Protein AF-K1E5U3-F1 (afdb_monomer)

Solvent-accessible surface area (backbone atoms only — not comparable to full-atom values): 3883 Å² total; per-residue (Å²): 117,42,22,27,21,30,69,81,83,72,42,78,31,39,73,91,68,51,63,92,85,54,65,56,48,72,80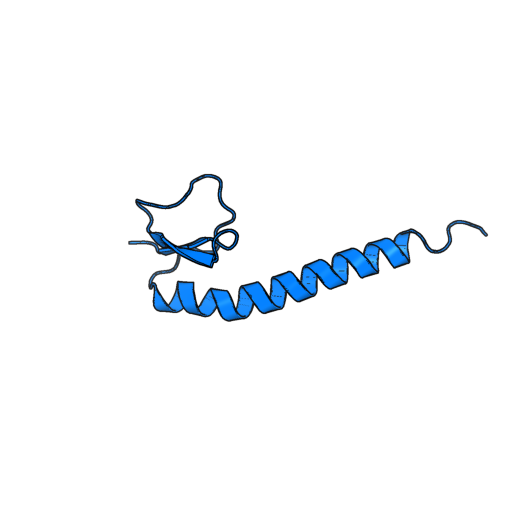,22,84,38,67,67,58,29,58,54,45,51,68,53,47,55,60,45,51,57,52,49,56,55,45,53,58,51,50,56,57,52,75,74,58,78,95,81,130

Foldseek 3Di:
DWWKQQPVVRDIDDPVGDDPPGPIDDRDPDPVVSNVVSVVVVVVVVVVVVVVVVVVVVVPPDPDD

Secondary structure (DSSP, 8-state):
--EEEETTTTEEEETTT--TTS-EEEEESSHHHHHHHHHHHHHHHHHHHHHHHHHHHHHTS----

Structure (mmCIF, N/CA/C/O backbone):
data_AF-K1E5U3-F1
#
_entry.id   AF-K1E5U3-F1
#
loop_
_atom_site.group_PDB
_atom_site.id
_atom_site.type_symbol
_atom_site.label_atom_id
_atom_site.label_alt_id
_atom_site.label_comp_id
_atom_site.label_asym_id
_atom_site.label_entity_id
_atom_site.label_seq_id
_atom_site.pdbx_PDB_ins_code
_atom_site.Cartn_x
_atom_site.Cartn_y
_atom_site.Cartn_z
_atom_site.occupancy
_atom_site.B_iso_or_equiv
_atom_site.auth_seq_id
_atom_site.auth_comp_id
_atom_site.auth_asym_id
_atom_site.auth_atom_id
_atom_site.pdbx_PDB_model_num
ATOM 1 N N . MET A 1 1 ? -13.977 2.663 10.847 1.00 72.00 1 MET A N 1
ATOM 2 C CA . MET A 1 1 ? -12.530 2.396 10.940 1.00 72.00 1 MET A CA 1
ATOM 3 C C . MET A 1 1 ? -11.968 2.455 9.539 1.00 72.00 1 MET A C 1
ATOM 5 O O . MET A 1 1 ? -12.575 1.852 8.666 1.00 72.00 1 MET A O 1
ATOM 9 N N . ALA A 1 2 ? -10.880 3.188 9.324 1.00 84.62 2 ALA A N 1
ATOM 10 C CA . ALA A 1 2 ? -10.130 3.083 8.080 1.00 84.62 2 ALA A CA 1
ATOM 11 C C . ALA A 1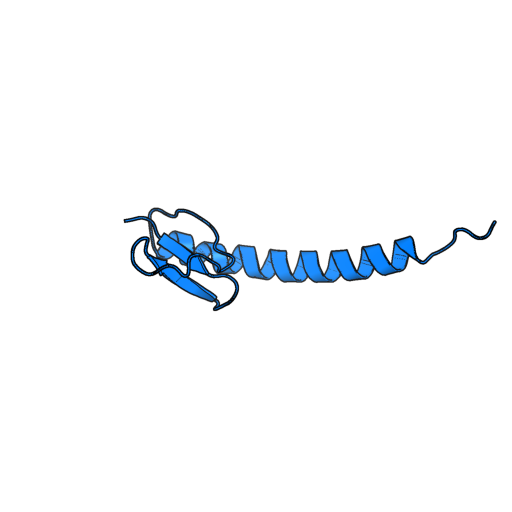 2 ? -9.114 1.941 8.199 1.00 84.62 2 ALA A C 1
ATOM 13 O O . ALA A 1 2 ? -8.543 1.722 9.272 1.00 84.62 2 ALA A O 1
ATOM 14 N N . TYR A 1 3 ? -8.910 1.232 7.098 1.00 85.69 3 TYR A N 1
ATOM 15 C CA . TYR A 1 3 ? -7.896 0.201 6.947 1.00 85.69 3 TYR A CA 1
ATOM 16 C C . TYR A 1 3 ? -6.802 0.704 6.019 1.00 85.69 3 TYR A C 1
ATOM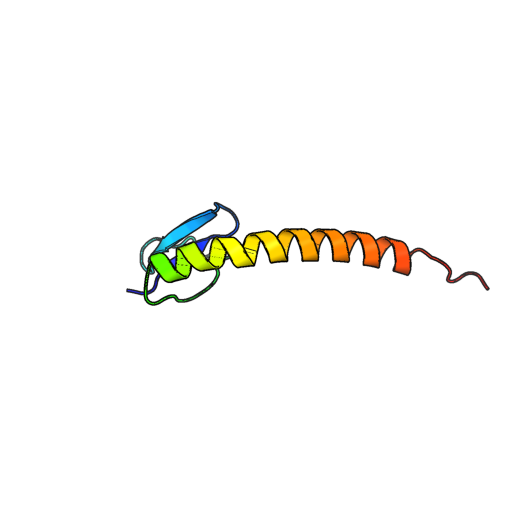 18 O O . TYR A 1 3 ? -7.056 1.391 5.029 1.00 85.69 3 TYR A O 1
ATOM 26 N N . TRP A 1 4 ? -5.576 0.344 6.338 1.00 86.38 4 TRP A N 1
ATOM 27 C CA . TRP A 1 4 ? -4.387 0.727 5.610 1.00 86.38 4 TRP A CA 1
ATOM 28 C C . TRP A 1 4 ? -3.585 -0.507 5.303 1.00 86.38 4 TRP A C 1
ATOM 30 O O . TRP A 1 4 ? -3.477 -1.407 6.124 1.00 86.38 4 TRP A O 1
ATOM 40 N N . PHE A 1 5 ? -3.027 -0.564 4.110 1.00 82.94 5 PHE A N 1
ATOM 41 C CA . PHE A 1 5 ? -2.186 -1.682 3.740 1.00 82.94 5 PHE A CA 1
ATOM 42 C C . PHE A 1 5 ? -0.731 -1.245 3.768 1.00 82.94 5 PHE A C 1
ATOM 44 O O . PHE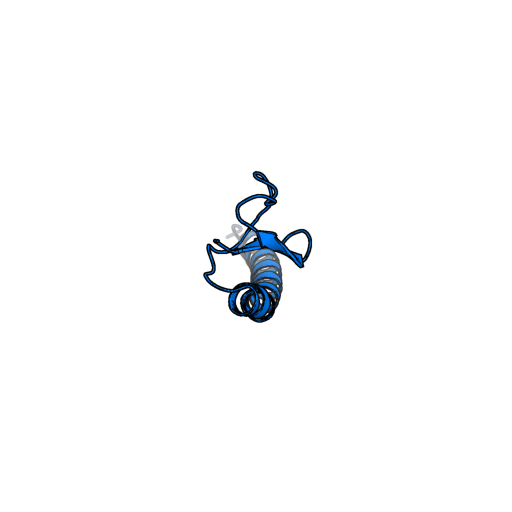 A 1 5 ? -0.342 -0.381 2.987 1.00 82.94 5 PHE A O 1
ATOM 51 N N . ASN A 1 6 ? 0.055 -1.832 4.663 1.00 83.12 6 ASN A N 1
ATOM 52 C CA . ASN A 1 6 ? 1.486 -1.602 4.758 1.00 83.12 6 ASN A CA 1
ATOM 53 C C . ASN A 1 6 ? 2.186 -2.425 3.675 1.00 83.12 6 ASN A C 1
ATOM 55 O O . ASN A 1 6 ? 2.181 -3.656 3.719 1.00 83.12 6 ASN A O 1
ATOM 59 N N . ILE A 1 7 ? 2.752 -1.748 2.675 1.00 73.38 7 ILE A N 1
ATOM 60 C CA . ILE A 1 7 ? 3.414 -2.421 1.551 1.00 73.38 7 ILE A CA 1
ATOM 61 C C . ILE A 1 7 ? 4.821 -2.911 1.905 1.00 73.38 7 ILE A C 1
ATOM 63 O O . ILE A 1 7 ? 5.328 -3.811 1.240 1.00 73.38 7 ILE A O 1
ATOM 67 N N . GLU A 1 8 ? 5.420 -2.374 2.968 1.00 74.44 8 GLU A N 1
ATOM 68 C CA . GLU A 1 8 ? 6.721 -2.798 3.487 1.00 74.44 8 GLU A CA 1
ATOM 69 C C . GLU A 1 8 ? 6.621 -4.155 4.197 1.00 74.44 8 GLU A C 1
ATOM 71 O O . GLU A 1 8 ? 7.398 -5.070 3.926 1.00 74.44 8 GLU A O 1
ATOM 76 N N . SER A 1 9 ? 5.632 -4.309 5.085 1.00 76.31 9 SER A N 1
ATOM 77 C CA . SER A 1 9 ? 5.396 -5.552 5.834 1.00 76.31 9 SER A CA 1
ATOM 78 C C . SER A 1 9 ? 4.448 -6.520 5.121 1.00 76.31 9 SER A C 1
ATOM 80 O O . SER A 1 9 ? 4.443 -7.718 5.410 1.00 76.31 9 SER A O 1
ATOM 82 N N . GLY A 1 10 ? 3.644 -6.025 4.179 1.00 76.81 10 GLY A N 1
ATOM 83 C CA . GLY A 1 10 ? 2.637 -6.801 3.465 1.00 76.81 10 GLY A CA 1
ATOM 84 C C . GLY A 1 10 ? 1.391 -7.122 4.299 1.00 76.81 10 GLY A C 1
ATOM 85 O O . GLY A 1 10 ? 0.719 -8.117 4.021 1.00 76.81 10 GLY A O 1
ATOM 86 N N . GLN A 1 11 ? 1.093 -6.327 5.330 1.00 80.50 11 GLN A N 1
ATOM 87 C CA . GLN A 1 11 ? -0.017 -6.558 6.259 1.00 80.50 11 GLN A CA 1
ATOM 88 C C . GLN A 1 11 ? -1.043 -5.420 6.232 1.00 80.50 11 GLN A C 1
ATOM 90 O O . GLN A 1 11 ?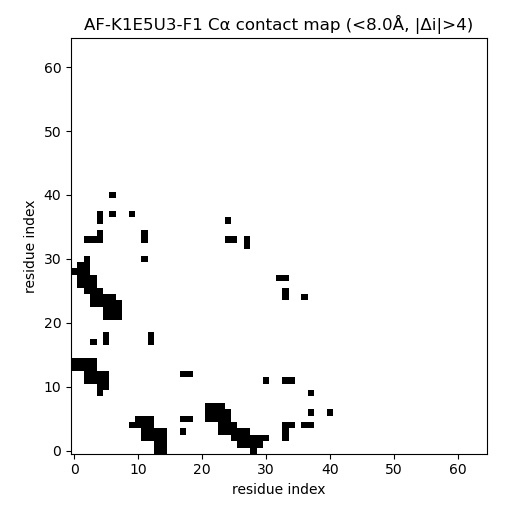 -0.707 -4.260 5.995 1.00 80.50 11 GLN A O 1
ATOM 95 N N . VAL A 1 12 ? -2.309 -5.754 6.507 1.00 84.56 12 VAL A N 1
ATOM 96 C CA . VAL A 1 12 ? -3.351 -4.748 6.744 1.00 84.56 12 VAL A CA 1
ATOM 97 C C . VAL A 1 12 ? -3.229 -4.249 8.183 1.00 84.56 12 VAL A C 1
ATOM 99 O O . VAL A 1 12 ? -3.297 -5.029 9.130 1.00 84.56 12 VAL A O 1
ATOM 102 N N . GLU A 1 13 ? -3.076 -2.943 8.340 1.00 86.56 13 GLU A N 1
ATOM 103 C CA . GLU A 1 13 ? -3.122 -2.222 9.604 1.00 86.56 13 GLU A CA 1
ATOM 104 C C . GLU A 1 13 ? -4.409 -1.384 9.677 1.00 86.56 13 GLU A C 1
ATOM 106 O O . GLU A 1 13 ? -5.024 -1.038 8.671 1.00 86.56 13 GLU A O 1
ATOM 111 N N . SER A 1 14 ? -4.868 -1.076 10.885 1.00 86.81 14 SER A N 1
ATOM 112 C CA . SER A 1 14 ? -6.039 -0.212 11.099 1.00 86.81 14 SER A CA 1
ATOM 113 C C . SER A 1 14 ? -5.610 1.202 11.462 1.00 86.81 14 SER A C 1
ATOM 115 O O . SER A 1 14 ? -4.463 1.408 11.855 1.00 86.81 14 SER A O 1
ATOM 117 N N . ASP A 1 15 ? -6.556 2.145 11.411 1.00 82.44 15 ASP A N 1
ATOM 118 C CA . ASP A 1 15 ? -6.331 3.551 11.773 1.00 82.44 15 ASP A CA 1
ATOM 119 C C . ASP A 1 15 ? -5.530 3.741 13.080 1.00 82.44 15 ASP A C 1
ATOM 121 O O . ASP A 1 15 ? -4.592 4.529 13.172 1.00 82.44 15 ASP A O 1
ATOM 125 N N . ASP A 1 16 ? -5.866 2.909 14.061 1.00 81.50 16 ASP A N 1
ATOM 126 C CA . ASP A 1 16 ? -5.324 2.931 15.417 1.00 81.50 16 ASP A CA 1
ATOM 127 C C . ASP A 1 16 ? -3.921 2.305 15.546 1.00 81.50 16 ASP A C 1
ATOM 129 O O . ASP A 1 16 ? -3.158 2.672 16.434 1.00 81.50 16 ASP A O 1
ATOM 133 N N . ASN A 1 17 ? -3.562 1.372 14.654 1.00 80.56 17 ASN A N 1
ATOM 134 C CA . ASN A 1 17 ? -2.353 0.546 14.783 1.00 80.56 17 ASN A CA 1
ATOM 135 C C . ASN A 1 17 ? -1.375 0.697 13.608 1.00 80.56 17 ASN A C 1
ATOM 137 O O . ASN A 1 17 ? -0.428 -0.071 13.499 1.00 80.56 17 ASN A O 1
ATOM 141 N N . ARG A 1 18 ? -1.601 1.660 12.705 1.00 77.44 18 ARG A N 1
ATOM 142 C CA . ARG A 1 18 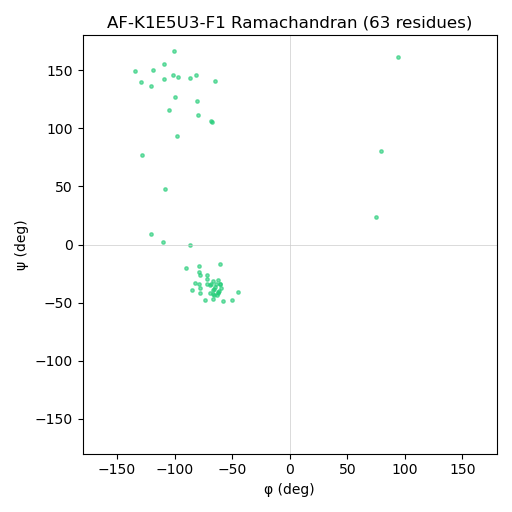? -0.686 1.916 11.586 1.00 77.44 18 ARG A CA 1
ATOM 143 C C . ARG A 1 18 ? 0.666 2.398 12.070 1.00 77.44 18 ARG A C 1
ATOM 145 O O . ARG A 1 18 ? 0.776 3.335 12.866 1.00 77.44 18 ARG A O 1
ATOM 152 N N . SER A 1 19 ? 1.692 1.899 11.401 1.00 75.31 19 SER A N 1
ATOM 153 C CA . SER A 1 19 ? 3.023 2.490 11.428 1.00 75.31 19 SER A CA 1
ATOM 154 C C . SER A 1 19 ? 3.024 3.855 10.715 1.00 75.31 19 SER A C 1
ATOM 156 O O . SER A 1 19 ? 2.948 3.927 9.493 1.00 75.31 19 SER A O 1
ATOM 158 N N . GLN A 1 20 ? 3.105 4.965 11.464 1.00 69.00 20 GLN A N 1
ATOM 159 C CA . GLN A 1 20 ? 3.037 6.342 10.924 1.00 69.00 20 GLN A CA 1
ATOM 160 C C . GLN A 1 20 ? 4.140 6.697 9.907 1.00 69.00 20 GLN A C 1
ATOM 162 O O . GLN A 1 20 ? 4.009 7.695 9.203 1.00 69.00 20 GLN A O 1
ATOM 167 N N . GLY A 1 21 ? 5.217 5.912 9.847 1.00 67.25 21 GLY A N 1
ATOM 168 C CA . GLY A 1 21 ? 6.314 6.082 8.892 1.00 67.25 21 GLY A CA 1
ATOM 169 C C . GLY A 1 21 ? 6.401 4.995 7.823 1.00 67.25 21 GLY A C 1
ATOM 170 O O . GLY A 1 21 ? 7.337 5.036 7.035 1.00 67.25 21 GLY A O 1
ATOM 171 N N . ALA A 1 22 ? 5.483 4.026 7.814 1.00 70.50 22 ALA A N 1
ATOM 172 C CA . ALA A 1 22 ? 5.482 2.986 6.796 1.00 70.50 22 ALA A CA 1
ATOM 173 C C . ALA A 1 22 ? 4.822 3.493 5.517 1.00 70.50 22 ALA A C 1
ATOM 175 O O . ALA A 1 22 ? 3.845 4.249 5.564 1.00 70.50 22 ALA A O 1
ATOM 176 N N . ASP A 1 23 ? 5.328 3.025 4.380 1.00 78.81 23 ASP A N 1
ATOM 177 C CA . ASP A 1 23 ? 4.663 3.228 3.104 1.00 78.81 23 ASP A CA 1
ATOM 178 C C . ASP A 1 23 ? 3.352 2.420 3.134 1.00 78.81 23 ASP A C 1
ATOM 180 O O . ASP A 1 23 ? 3.338 1.184 3.170 1.00 78.81 23 ASP A O 1
ATOM 184 N N . VAL A 1 24 ? 2.232 3.132 3.279 1.00 82.62 24 VAL A N 1
ATOM 185 C CA . VAL A 1 24 ? 0.893 2.551 3.398 1.00 82.62 24 VAL A CA 1
ATOM 186 C C . VAL A 1 24 ? -0.001 3.044 2.268 1.00 82.62 24 VAL A C 1
ATOM 188 O O . VAL A 1 24 ? -0.043 4.236 1.962 1.00 82.62 24 VAL A O 1
ATOM 191 N N . MET A 1 25 ? -0.771 2.134 1.674 1.00 79.31 25 MET A N 1
ATOM 192 C CA . MET A 1 25 ? -1.802 2.475 0.694 1.00 79.31 25 MET A CA 1
ATOM 193 C C . MET A 1 25 ? -3.184 2.554 1.344 1.00 79.31 25 MET A C 1
ATOM 195 O O . MET A 1 25 ? -3.529 1.752 2.216 1.00 79.31 25 MET A O 1
ATOM 199 N N . GLY A 1 26 ? -3.996 3.496 0.861 1.00 71.44 26 GLY A N 1
ATOM 200 C CA . GLY A 1 26 ? -5.379 3.693 1.305 1.00 71.44 26 GLY A CA 1
ATOM 201 C C . GLY A 1 26 ? -5.515 4.730 2.419 1.00 71.44 26 GLY A C 1
ATOM 202 O O . GLY A 1 26 ? -4.537 5.124 3.052 1.00 71.44 26 GLY A O 1
ATOM 203 N N . PRO A 1 27 ? -6.734 5.246 2.616 1.00 78.75 27 PRO A N 1
ATOM 204 C CA . PRO A 1 27 ? -7.690 4.606 3.523 1.00 78.75 27 PRO A CA 1
ATOM 205 C C . PRO A 1 27 ? -8.721 3.749 2.786 1.00 78.75 27 PRO A C 1
ATOM 207 O O . PRO A 1 27 ? -9.412 4.234 1.897 1.00 78.75 27 PRO A O 1
ATOM 210 N N . TYR A 1 28 ? -8.841 2.489 3.196 1.00 86.62 28 TYR A N 1
ATOM 211 C CA . TYR A 1 28 ? -9.859 1.551 2.734 1.00 86.62 28 TYR A CA 1
ATOM 212 C C . TYR A 1 28 ? -10.980 1.430 3.761 1.00 86.62 28 TYR A C 1
ATOM 214 O O . TYR A 1 28 ? -10.744 1.481 4.971 1.00 86.62 28 TYR A O 1
ATOM 222 N N . GLU A 1 29 ? -12.206 1.237 3.286 1.00 83.50 29 GLU A N 1
ATOM 223 C CA . GLU A 1 29 ? -13.362 1.030 4.163 1.00 83.50 29 GLU A CA 1
ATOM 224 C C . GLU A 1 29 ? -13.423 -0.400 4.711 1.00 83.50 29 GLU A C 1
ATOM 226 O O . GLU A 1 29 ? -13.995 -0.630 5.777 1.00 83.50 29 GLU A O 1
ATOM 231 N N . THR A 1 30 ? -12.800 -1.360 4.017 1.00 84.50 30 THR A N 1
ATOM 232 C CA . THR A 1 30 ? -12.802 -2.773 4.406 1.00 84.50 30 THR A CA 1
ATOM 233 C C . THR A 1 30 ? -11.416 -3.411 4.321 1.00 84.50 30 THR A C 1
ATOM 235 O O . THR A 1 30 ? -10.600 -3.078 3.461 1.00 84.50 30 THR A O 1
ATOM 238 N N . GLU A 1 31 ? -11.168 -4.393 5.194 1.00 81.88 31 GLU A N 1
ATOM 239 C CA . GLU A 1 31 ? -9.952 -5.217 5.160 1.00 81.88 31 GLU A CA 1
ATOM 240 C C . GLU A 1 31 ? -9.828 -5.990 3.837 1.00 81.88 31 GLU A C 1
ATOM 242 O O . GLU A 1 31 ? -8.730 -6.151 3.317 1.00 81.88 31 GLU A O 1
ATOM 247 N N . ALA A 1 32 ? -10.952 -6.412 3.248 1.00 81.75 32 ALA A N 1
ATOM 248 C CA . ALA A 1 32 ? -10.971 -7.104 1.962 1.00 81.75 32 ALA A CA 1
ATOM 249 C C . ALA A 1 32 ? -10.499 -6.207 0.802 1.00 81.75 32 ALA A C 1
ATOM 251 O O . ALA A 1 32 ? -9.771 -6.679 -0.071 1.00 81.75 32 ALA A O 1
ATOM 252 N N . GLU A 1 33 ? -10.861 -4.919 0.800 1.00 83.56 33 GLU A N 1
ATOM 253 C CA . GLU A 1 33 ? -10.328 -3.942 -0.161 1.00 83.56 33 GLU A CA 1
ATOM 254 C C . GLU A 1 33 ? -8.833 -3.705 0.037 1.00 83.56 33 GLU A C 1
ATOM 256 O O . GLU A 1 33 ? -8.077 -3.721 -0.936 1.00 83.56 33 GLU A O 1
ATOM 261 N N . ALA A 1 34 ? -8.393 -3.561 1.290 1.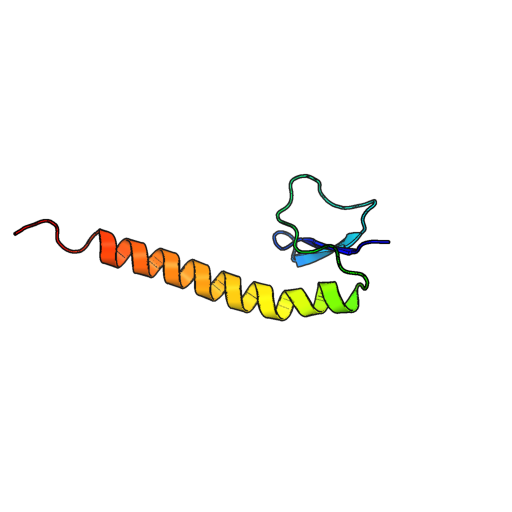00 83.88 34 ALA A N 1
ATOM 262 C CA . ALA A 1 34 ? -6.979 -3.411 1.619 1.00 83.88 34 ALA A CA 1
ATOM 263 C C . ALA A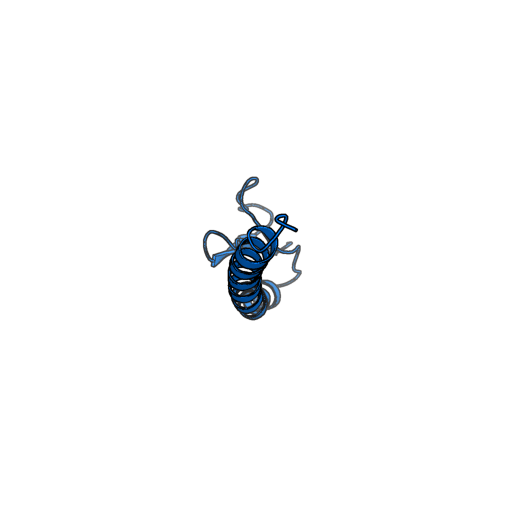 1 34 ? -6.161 -4.649 1.200 1.00 83.88 34 ALA A C 1
ATOM 265 O O . ALA A 1 34 ? -5.090 -4.525 0.609 1.00 83.88 34 ALA A O 1
ATOM 266 N N . ALA A 1 35 ? -6.692 -5.853 1.424 1.00 79.06 35 ALA A N 1
ATOM 267 C CA . ALA A 1 35 ? -6.080 -7.106 0.995 1.00 79.06 35 ALA A CA 1
ATOM 268 C C . ALA A 1 35 ? -6.107 -7.279 -0.534 1.00 79.06 35 ALA A C 1
ATOM 270 O O . ALA A 1 35 ? -5.163 -7.814 -1.108 1.00 79.06 35 ALA A O 1
ATOM 271 N N . GLY A 1 36 ? -7.149 -6.803 -1.221 1.00 77.38 36 GLY A N 1
ATOM 272 C CA . GLY A 1 36 ? -7.218 -6.791 -2.686 1.00 77.38 36 GLY A CA 1
ATOM 273 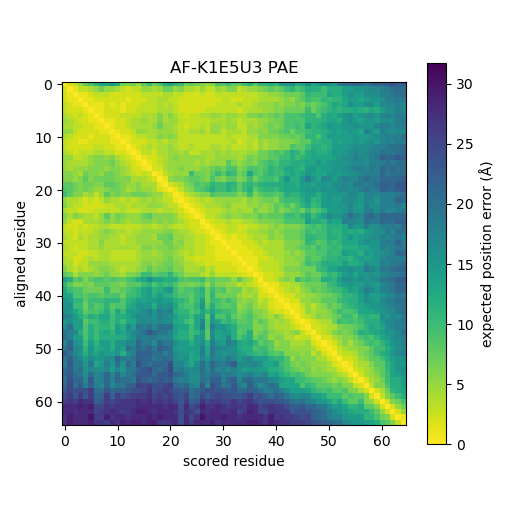C C . GLY A 1 36 ? -6.199 -5.839 -3.320 1.00 77.38 36 GLY A C 1
ATOM 274 O O . GLY A 1 36 ? -5.657 -6.125 -4.393 1.00 77.38 36 GLY A O 1
ATOM 275 N N . ALA A 1 37 ? -5.866 -4.747 -2.628 1.00 72.81 37 ALA A N 1
ATOM 276 C CA . ALA A 1 37 ? -4.823 -3.825 -3.054 1.00 72.81 37 ALA A CA 1
ATOM 277 C C . ALA A 1 37 ? -3.437 -4.496 -3.127 1.00 72.81 37 ALA A C 1
ATOM 279 O O . ALA A 1 37 ? -2.685 -4.160 -4.040 1.00 72.81 37 ALA A O 1
ATOM 280 N N . LEU A 1 38 ? -3.133 -5.509 -2.292 1.00 64.75 38 LEU A N 1
ATOM 281 C CA . LEU A 1 38 ? -1.904 -6.332 -2.363 1.00 64.75 38 LEU A CA 1
ATOM 282 C C . LEU A 1 38 ? -1.651 -6.871 -3.777 1.00 64.75 38 LEU A C 1
ATOM 284 O O . LEU A 1 38 ? -0.530 -6.792 -4.283 1.00 64.75 38 LEU A O 1
ATOM 288 N N . ALA A 1 39 ? -2.687 -7.432 -4.410 1.00 65.88 39 ALA A N 1
ATOM 289 C CA . ALA A 1 39 ? -2.566 -8.067 -5.722 1.00 65.88 39 ALA A CA 1
ATOM 290 C C . ALA A 1 39 ? -2.164 -7.053 -6.801 1.00 65.88 39 ALA A C 1
ATOM 292 O O . ALA A 1 39 ? -1.411 -7.371 -7.719 1.00 65.88 39 ALA A O 1
ATOM 293 N N . THR A 1 40 ? -2.633 -5.814 -6.658 1.00 63.50 40 THR A N 1
ATOM 294 C CA . THR A 1 40 ? -2.325 -4.729 -7.592 1.00 63.50 40 THR A CA 1
ATOM 295 C C . THR A 1 40 ? -0.996 -4.060 -7.252 1.00 63.50 40 THR A C 1
ATOM 297 O O . THR A 1 40 ? -0.234 -3.725 -8.155 1.00 63.50 40 THR A O 1
ATOM 300 N N . ALA A 1 41 ? -0.698 -3.882 -5.964 1.00 63.34 41 ALA A N 1
ATOM 301 C CA . ALA A 1 41 ? 0.520 -3.247 -5.484 1.00 63.34 41 ALA A CA 1
ATOM 302 C C . ALA A 1 41 ? 1.754 -4.092 -5.805 1.00 63.34 41 ALA A C 1
ATOM 304 O O . ALA A 1 41 ? 2.672 -3.551 -6.399 1.00 63.34 41 ALA A O 1
ATOM 305 N N . ARG A 1 42 ? 1.759 -5.412 -5.550 1.00 62.03 42 ARG A N 1
ATOM 306 C CA . ARG A 1 42 ? 2.898 -6.276 -5.930 1.00 62.03 42 ARG A CA 1
ATOM 307 C C . ARG A 1 42 ? 3.187 -6.239 -7.426 1.00 62.03 42 ARG A C 1
ATOM 309 O O . ARG A 1 42 ? 4.319 -5.992 -7.822 1.00 62.03 42 ARG A O 1
ATOM 316 N N . ALA A 1 43 ? 2.146 -6.401 -8.242 1.00 60.62 43 ALA A N 1
ATOM 317 C CA . ALA A 1 43 ? 2.283 -6.356 -9.694 1.00 60.62 43 ALA A CA 1
ATOM 318 C C . ALA A 1 43 ? 2.811 -4.996 -10.184 1.00 60.62 43 ALA A C 1
ATOM 320 O O . ALA A 1 43 ? 3.553 -4.931 -11.161 1.00 60.62 43 ALA A O 1
ATOM 321 N N . LYS A 1 44 ? 2.447 -3.902 -9.501 1.00 59.44 44 LYS A N 1
ATOM 322 C CA . LYS A 1 44 ? 2.956 -2.564 -9.807 1.00 59.44 44 LYS A CA 1
ATOM 323 C C . LYS A 1 44 ? 4.369 -2.335 -9.281 1.00 59.44 44 LYS A C 1
ATOM 325 O O . LYS A 1 44 ? 5.161 -1.783 -10.023 1.00 59.44 44 LYS A O 1
ATOM 330 N N . THR A 1 45 ? 4.713 -2.765 -8.072 1.00 60.66 45 THR A N 1
ATOM 331 C CA . THR A 1 45 ? 6.057 -2.598 -7.505 1.00 60.66 45 THR A CA 1
ATOM 332 C C . THR A 1 45 ? 7.096 -3.359 -8.321 1.00 60.66 45 THR A C 1
ATOM 334 O O . THR A 1 45 ? 8.115 -2.775 -8.664 1.00 60.66 45 THR A O 1
ATOM 337 N N . GLU A 1 46 ? 6.821 -4.601 -8.731 1.00 58.16 46 GLU A N 1
ATOM 338 C CA . GLU A 1 46 ? 7.724 -5.347 -9.625 1.00 58.16 46 GLU A CA 1
ATOM 339 C C . GLU A 1 46 ? 7.871 -4.653 -10.989 1.00 58.16 46 GLU A C 1
ATOM 341 O O . GLU A 1 46 ? 8.978 -4.527 -11.509 1.00 58.16 46 GLU A O 1
ATOM 346 N N . ALA A 1 47 ? 6.775 -4.123 -11.542 1.00 59.16 47 ALA A N 1
ATOM 347 C CA . ALA A 1 47 ? 6.815 -3.383 -12.801 1.00 59.16 47 ALA A CA 1
ATOM 348 C C . ALA A 1 47 ? 7.557 -2.039 -12.692 1.00 59.16 47 ALA A C 1
ATOM 350 O O . ALA A 1 47 ? 8.192 -1.617 -13.653 1.00 59.16 47 ALA A O 1
ATOM 351 N N . TRP A 1 48 ? 7.475 -1.354 -11.550 1.00 59.56 48 TRP A N 1
ATOM 352 C CA . TRP A 1 48 ? 8.148 -0.075 -11.315 1.00 59.56 48 TRP A CA 1
ATOM 353 C C . TRP A 1 48 ? 9.641 -0.261 -11.017 1.00 59.56 48 TRP A C 1
ATOM 355 O O . TRP A 1 48 ? 10.441 0.517 -11.524 1.00 59.56 48 TRP A O 1
ATOM 365 N N . ASP A 1 49 ? 10.028 -1.316 -10.292 1.00 60.12 49 ASP A N 1
ATOM 366 C CA . ASP A 1 49 ? 11.436 -1.666 -10.045 1.00 60.12 49 ASP A CA 1
ATOM 367 C C . ASP A 1 49 ? 12.150 -2.088 -11.343 1.00 60.12 49 ASP A C 1
ATOM 369 O O . ASP A 1 49 ? 13.286 -1.694 -11.615 1.00 60.12 49 ASP A O 1
ATOM 373 N N . GLU A 1 50 ? 11.454 -2.831 -12.209 1.00 58.19 50 GLU A N 1
ATOM 374 C CA . GLU A 1 50 ? 11.982 -3.212 -13.520 1.00 58.19 50 GLU A CA 1
ATOM 375 C C . GLU A 1 50 ? 12.046 -2.028 -14.499 1.00 58.19 50 GLU A C 1
ATOM 377 O O . GLU A 1 50 ? 12.986 -1.943 -15.291 1.00 58.19 50 GLU A O 1
ATOM 382 N N . GLN A 1 51 ? 11.103 -1.082 -14.420 1.00 56.28 51 GLN A N 1
ATOM 383 C CA . GLN A 1 51 ? 11.158 0.163 -15.194 1.00 56.28 51 GLN A CA 1
ATOM 384 C C . GLN A 1 51 ? 12.292 1.087 -14.721 1.00 56.28 51 GLN A C 1
ATOM 386 O O . GLN A 1 51 ? 13.017 1.587 -15.572 1.00 56.28 51 GLN A O 1
ATOM 391 N N . ASP A 1 52 ? 12.533 1.247 -13.412 1.00 58.75 52 ASP A N 1
ATOM 392 C CA . ASP A 1 52 ? 13.645 2.071 -12.891 1.00 58.75 52 ASP A CA 1
ATOM 393 C C . ASP A 1 52 ? 15.013 1.542 -13.348 1.00 58.75 52 ASP A C 1
ATOM 395 O O . ASP A 1 52 ? 15.900 2.301 -13.751 1.00 58.75 52 ASP A O 1
ATOM 399 N N . ARG A 1 53 ? 15.171 0.212 -13.365 1.00 59.12 53 ARG A N 1
ATOM 400 C CA . ARG A 1 53 ? 16.392 -0.436 -13.859 1.00 59.12 53 ARG A CA 1
ATOM 401 C C . ARG A 1 53 ? 16.605 -0.187 -15.356 1.00 59.12 53 ARG A C 1
ATOM 403 O O . ARG A 1 53 ? 17.742 -0.013 -15.789 1.00 59.12 53 ARG A O 1
ATOM 410 N N . LYS A 1 54 ? 15.520 -0.154 -16.132 1.00 57.91 54 LYS A N 1
ATOM 411 C CA . LYS A 1 54 ? 15.538 0.036 -17.588 1.00 57.91 54 LYS A CA 1
ATOM 412 C C . LYS A 1 54 ? 15.727 1.502 -17.992 1.00 57.91 54 LYS A C 1
ATOM 414 O O . LYS A 1 54 ? 16.421 1.763 -18.970 1.00 57.91 54 LYS A O 1
ATOM 419 N N . ASP A 1 55 ? 15.191 2.444 -17.217 1.00 56.56 55 ASP A N 1
ATOM 420 C CA . ASP A 1 55 ? 15.429 3.884 -17.381 1.00 56.56 55 ASP A CA 1
ATOM 421 C C . ASP A 1 55 ? 16.892 4.247 -17.076 1.00 56.56 55 ASP A C 1
ATOM 423 O O . ASP A 1 55 ? 17.526 4.940 -17.869 1.00 56.56 55 ASP A O 1
ATOM 427 N N . LYS A 1 56 ? 17.494 3.689 -16.010 1.00 58.06 56 LYS A N 1
ATOM 428 C CA . LYS A 1 56 ? 18.936 3.873 -15.729 1.00 58.06 56 LYS A CA 1
ATOM 429 C C . LYS A 1 56 ? 19.841 3.363 -16.852 1.00 58.06 56 LYS A C 1
ATOM 431 O O . LYS A 1 56 ? 20.880 3.965 -17.132 1.00 58.06 56 LYS A O 1
ATOM 436 N N . GLU A 1 57 ? 19.470 2.253 -17.484 1.00 54.53 57 GLU A N 1
ATOM 437 C CA . GLU A 1 57 ? 20.228 1.687 -18.603 1.00 54.53 57 GLU A CA 1
ATOM 438 C C . GLU A 1 57 ? 20.096 2.537 -19.880 1.00 54.53 57 GLU A C 1
ATOM 440 O O . GLU A 1 57 ? 21.044 2.620 -20.659 1.00 54.53 57 GLU A O 1
ATOM 445 N N . TRP A 1 58 ? 18.970 3.237 -20.062 1.00 58.88 58 TRP A N 1
ATOM 446 C CA . TRP A 1 58 ? 18.757 4.148 -21.189 1.00 58.88 58 TRP A CA 1
ATOM 447 C C . TRP A 1 58 ? 19.385 5.537 -20.972 1.00 58.88 58 TRP A C 1
ATOM 449 O O . TRP A 1 58 ? 19.916 6.109 -21.919 1.00 58.88 58 TRP A O 1
ATOM 459 N N . GLU A 1 59 ? 19.428 6.052 -19.736 1.00 55.25 59 GLU A N 1
ATOM 460 C CA . GLU A 1 59 ? 20.077 7.337 -19.404 1.00 55.25 59 GLU A CA 1
ATOM 461 C C . GLU A 1 59 ? 21.617 7.261 -19.468 1.00 55.25 59 GLU A C 1
ATOM 463 O O . GLU A 1 59 ? 22.290 8.248 -19.757 1.00 55.25 59 GLU A O 1
ATOM 468 N N . THR A 1 60 ? 22.194 6.070 -19.273 1.00 59.25 60 THR A N 1
ATOM 469 C CA . THR A 1 60 ? 23.650 5.850 -19.397 1.00 59.25 60 THR A CA 1
ATOM 470 C C . THR A 1 60 ? 24.076 5.528 -20.844 1.00 59.25 60 THR A C 1
ATOM 472 O O . THR A 1 60 ? 25.261 5.339 -21.125 1.00 59.25 60 THR A O 1
ATOM 475 N N . GLY A 1 61 ? 23.125 5.475 -21.784 1.00 58.78 61 GLY A N 1
ATOM 476 C CA . GLY A 1 61 ? 23.355 5.214 -23.202 1.00 58.78 61 GLY A CA 1
ATOM 477 C C . GLY A 1 61 ? 23.412 6.493 -24.040 1.00 58.78 61 GLY A C 1
ATOM 478 O O . GLY A 1 61 ? 22.399 6.921 -24.575 1.00 58.78 61 GLY A O 1
ATOM 479 N N . ASP A 1 62 ? 24.624 7.013 -24.234 1.00 50.88 62 ASP A N 1
ATOM 480 C CA . ASP A 1 62 ? 25.005 7.943 -25.312 1.00 50.88 62 ASP A CA 1
ATOM 481 C C . ASP A 1 62 ? 24.638 9.437 -25.144 1.00 50.88 62 ASP A C 1
ATOM 483 O O . ASP A 1 62 ? 23.726 9.984 -25.757 1.00 50.88 62 ASP A O 1
ATOM 487 N N . ALA A 1 63 ? 25.470 10.142 -24.373 1.00 50.62 63 ALA A N 1
ATOM 488 C CA . ALA A 1 63 ? 25.798 11.546 -24.638 1.00 50.62 63 ALA A CA 1
ATOM 489 C C . ALA A 1 63 ? 27.252 11.658 -25.143 1.00 50.62 63 ALA A C 1
ATOM 491 O O . ALA A 1 63 ? 28.044 12.454 -24.634 1.00 50.62 63 ALA A O 1
ATOM 492 N N . GLN A 1 64 ? 27.633 10.817 -26.112 1.00 50.41 64 GLN A N 1
ATOM 493 C CA . GLN A 1 64 ? 28.894 10.945 -26.844 1.00 50.41 64 GLN A CA 1
ATOM 494 C C . GLN A 1 64 ? 28.644 10.909 -28.358 1.00 50.41 64 GLN A C 1
ATOM 496 O O . GLN A 1 64 ? 28.965 9.931 -29.027 1.00 50.41 64 GLN A O 1
ATOM 501 N N . ALA A 1 65 ? 28.161 12.025 -28.907 1.00 45.09 65 ALA A N 1
ATOM 502 C CA . ALA A 1 65 ? 28.338 12.367 -30.318 1.00 45.09 65 ALA A CA 1
ATOM 503 C C . ALA A 1 65 ? 28.624 13.864 -30.472 1.00 45.09 65 ALA A C 1
ATOM 505 O O . ALA A 1 65 ? 27.864 14.674 -29.894 1.00 45.09 65 ALA A O 1
#

Nearest PDB structures (foldseek):
  3cr8-assembly1_A-2  TM=7.336E-01  e=7.570E+00  Thiobacillus denitrificans

Mean predicted aligned error: 10.49 Å

pLDDT: mean 70.3, std 11.75, range [45.09, 86.81]

Sequence (65 aa):
MAYWFNIESGQVESDDNRSQGADVMGPYETEAEAAGALATARAKTEAWDEQDRKDKEWETGDAQA

Radius of gyration: 16.77 Å; Cα contacts (8 Å, |Δi|>4): 71; chains: 1; bounding box: 42×20×46 Å

Organism: NCBI:txid1210046